Protein AF-A0A349AZW7-F1 (afdb_monomer_lite)

pLDDT: mean 91.4, std 5.87, range [58.09, 97.69]

Radius of gyration: 19.37 Å; chains: 1; bounding box: 46×24×54 Å

Structure (mmCIF, N/CA/C/O backbone):
data_AF-A0A349AZW7-F1
#
_entry.id   AF-A0A349AZW7-F1
#
loop_
_atom_site.group_PDB
_atom_site.id
_atom_site.type_symbol
_atom_site.label_atom_id
_atom_site.label_alt_id
_atom_site.label_comp_id
_atom_site.label_asym_id
_atom_site.label_entity_id
_atom_site.label_seq_id
_atom_site.pdbx_PDB_ins_code
_atom_site.Cartn_x
_atom_site.Cartn_y
_atom_site.Cartn_z
_atom_site.occupancy
_atom_site.B_iso_or_equiv
_atom_site.auth_seq_id
_atom_site.auth_comp_id
_atom_site.auth_asym_id
_atom_site.auth_atom_id
_atom_site.pdbx_PDB_model_num
ATOM 1 N N . GLY A 1 1 ? -1.306 -3.351 -5.744 1.00 69.25 1 GLY A N 1
ATOM 2 C CA . GLY A 1 1 ? -0.205 -3.127 -4.795 1.00 69.25 1 GLY A CA 1
ATOM 3 C C . GLY A 1 1 ? 0.936 -4.027 -5.177 1.00 69.25 1 GLY A C 1
ATOM 4 O O . GLY A 1 1 ? 1.538 -3.781 -6.208 1.00 69.25 1 GLY A O 1
ATOM 5 N N . PHE A 1 2 ? 1.119 -5.139 -4.462 1.00 82.25 2 PHE A N 1
ATOM 6 C CA . PHE A 1 2 ? 2.312 -5.980 -4.596 1.00 82.25 2 PHE A CA 1
ATOM 7 C C . PHE A 1 2 ? 2.630 -6.477 -6.014 1.00 82.25 2 PHE A C 1
ATOM 9 O O . PHE A 1 2 ? 3.737 -6.248 -6.476 1.00 82.25 2 PHE A O 1
ATOM 16 N N . VAL A 1 3 ? 1.697 -7.130 -6.723 1.00 86.75 3 VAL A N 1
ATOM 17 C CA . VAL A 1 3 ? 2.004 -7.705 -8.054 1.00 86.75 3 VAL A CA 1
ATOM 18 C C . VAL A 1 3 ? 2.456 -6.627 -9.046 1.00 86.75 3 VAL A C 1
ATOM 20 O O . VAL A 1 3 ? 3.440 -6.815 -9.755 1.00 86.75 3 VAL A O 1
ATOM 23 N N . ALA A 1 4 ? 1.769 -5.483 -9.053 1.00 86.75 4 ALA A N 1
ATOM 24 C CA . ALA A 1 4 ? 2.119 -4.352 -9.907 1.00 86.75 4 ALA A CA 1
ATOM 25 C C . ALA A 1 4 ? 3.450 -3.710 -9.482 1.00 86.75 4 ALA A C 1
ATOM 27 O O . ALA A 1 4 ? 4.326 -3.503 -10.314 1.00 86.75 4 ALA A O 1
ATOM 28 N N . GLU A 1 5 ? 3.634 -3.442 -8.186 1.00 89.62 5 GLU A N 1
ATOM 29 C CA . GLU A 1 5 ? 4.875 -2.876 -7.645 1.00 89.62 5 GLU A CA 1
ATOM 30 C C . GLU A 1 5 ? 6.072 -3.785 -7.929 1.00 89.62 5 GLU A C 1
ATOM 32 O O . GLU A 1 5 ? 7.097 -3.312 -8.409 1.00 89.62 5 GLU A O 1
ATOM 37 N N . PHE A 1 6 ? 5.933 -5.093 -7.713 1.00 89.69 6 PHE A N 1
ATOM 38 C CA . PHE A 1 6 ? 6.973 -6.073 -7.999 1.00 89.69 6 PHE A CA 1
ATOM 39 C C . PHE A 1 6 ? 7.395 -6.037 -9.469 1.00 89.69 6 PHE A C 1
ATOM 41 O O . PHE A 1 6 ? 8.588 -6.000 -9.747 1.00 89.69 6 PHE A O 1
ATOM 48 N N . GLN A 1 7 ? 6.447 -5.998 -10.409 1.00 89.69 7 GLN A N 1
ATOM 49 C CA . GLN A 1 7 ? 6.763 -5.912 -11.839 1.00 89.69 7 GLN A CA 1
ATOM 50 C C . GLN A 1 7 ? 7.457 -4.597 -12.204 1.00 89.69 7 GLN A C 1
ATOM 52 O O . GLN A 1 7 ? 8.445 -4.612 -12.939 1.00 89.69 7 GLN A O 1
ATOM 57 N N . VAL A 1 8 ? 6.990 -3.473 -11.652 1.00 91.06 8 VAL A N 1
ATOM 58 C CA . VAL A 1 8 ? 7.626 -2.162 -11.846 1.00 91.06 8 VAL A CA 1
ATOM 59 C C . VAL A 1 8 ? 9.062 -2.182 -11.324 1.00 91.06 8 VAL A C 1
ATOM 61 O O . VAL A 1 8 ? 9.973 -1.762 -12.034 1.00 91.06 8 VAL A O 1
ATOM 64 N N . PHE A 1 9 ? 9.295 -2.719 -10.124 1.00 92.94 9 PHE A N 1
ATOM 65 C CA . PHE A 1 9 ? 10.639 -2.831 -9.562 1.00 92.94 9 PHE A CA 1
ATOM 66 C C . PHE A 1 9 ? 11.510 -3.831 -10.318 1.00 92.94 9 PHE A C 1
ATOM 68 O O . PHE A 1 9 ? 12.677 -3.534 -10.544 1.00 92.94 9 PHE A O 1
ATOM 75 N N . ALA A 1 10 ? 10.973 -4.971 -10.756 1.00 91.88 10 ALA A N 1
ATOM 76 C CA . ALA A 1 10 ? 11.710 -5.945 -11.558 1.00 91.88 10 ALA A CA 1
ATOM 77 C C . ALA A 1 10 ? 12.181 -5.329 -12.886 1.00 91.88 10 ALA A C 1
ATOM 79 O O . ALA A 1 10 ? 13.347 -5.476 -13.255 1.00 91.88 10 ALA A O 1
ATOM 80 N N . GLY A 1 11 ? 11.310 -4.575 -13.566 1.00 91.81 11 GLY A N 1
ATOM 81 C CA . GLY A 1 11 ? 11.669 -3.835 -14.775 1.00 91.81 11 GLY A CA 1
ATOM 82 C C . GLY A 1 11 ? 12.671 -2.710 -14.505 1.00 91.81 11 GLY A C 1
ATOM 83 O O . GLY A 1 11 ? 13.671 -2.584 -15.210 1.00 91.81 11 GLY A O 1
ATOM 84 N N . ALA A 1 12 ? 12.450 -1.917 -13.455 1.00 93.56 12 ALA A N 1
ATOM 85 C CA . ALA A 1 12 ? 13.325 -0.803 -13.101 1.00 93.56 12 ALA A CA 1
ATOM 86 C C . ALA A 1 12 ? 14.715 -1.265 -12.646 1.00 93.56 12 ALA A C 1
ATOM 88 O O . ALA A 1 12 ? 15.702 -0.621 -12.981 1.00 93.56 12 ALA A O 1
ATOM 89 N N . LEU A 1 13 ? 14.821 -2.381 -11.922 1.00 93.62 13 LEU A N 1
ATOM 90 C CA . LEU A 1 13 ? 16.095 -2.915 -11.440 1.00 93.62 13 LEU A CA 1
ATOM 91 C C . LEU A 1 13 ? 16.995 -3.368 -12.599 1.00 93.62 13 LEU A C 1
ATOM 93 O O . LEU A 1 13 ? 18.211 -3.221 -12.514 1.00 93.62 13 LEU A O 1
ATOM 97 N N . ALA A 1 14 ? 16.400 -3.865 -13.689 1.00 92.06 14 ALA A N 1
ATOM 98 C CA . ALA A 1 14 ? 17.129 -4.284 -14.884 1.00 92.06 14 ALA A 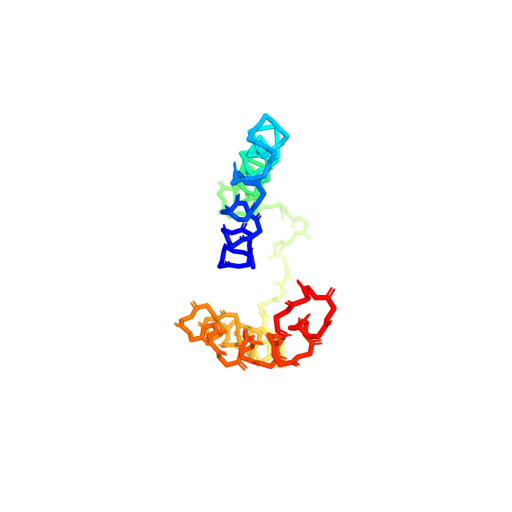CA 1
ATOM 99 C C . ALA A 1 14 ? 17.767 -3.111 -15.653 1.00 92.06 14 ALA A C 1
ATOM 101 O O . ALA A 1 14 ? 18.777 -3.307 -16.324 1.00 92.06 14 ALA A O 1
ATOM 102 N N . VAL A 1 15 ? 17.199 -1.901 -15.556 1.00 94.25 15 VAL A N 1
ATOM 103 C CA . VAL A 1 15 ? 17.659 -0.718 -16.311 1.00 94.25 15 VAL A CA 1
ATOM 104 C C . VAL A 1 15 ? 18.373 0.302 -15.413 1.00 94.25 15 VAL A C 1
ATOM 106 O O . VAL A 1 15 ? 19.435 0.808 -15.768 1.00 94.25 15 VAL A O 1
ATOM 109 N N . TYR A 1 16 ? 17.824 0.584 -14.230 1.00 95.25 16 TYR A N 1
ATOM 110 C CA . TYR A 1 16 ? 18.296 1.596 -13.279 1.00 95.25 16 TYR A CA 1
ATOM 111 C C . TYR A 1 16 ? 18.380 1.054 -11.838 1.00 95.25 16 TYR A C 1
ATOM 113 O O . TYR A 1 16 ? 17.632 1.495 -10.956 1.00 95.25 16 TYR A O 1
ATOM 121 N N . PRO A 1 17 ? 19.321 0.137 -11.546 1.00 92.38 17 PRO A N 1
ATOM 122 C CA . PRO A 1 17 ? 19.365 -0.566 -10.263 1.00 92.38 17 PRO A CA 1
ATOM 123 C C . PRO A 1 17 ? 19.521 0.340 -9.032 1.00 92.38 17 PRO A C 1
ATOM 125 O O . PRO A 1 17 ? 18.904 0.087 -8.000 1.00 92.38 17 PRO A O 1
ATOM 128 N N . TRP A 1 18 ? 20.282 1.434 -9.136 1.00 95.12 18 TRP A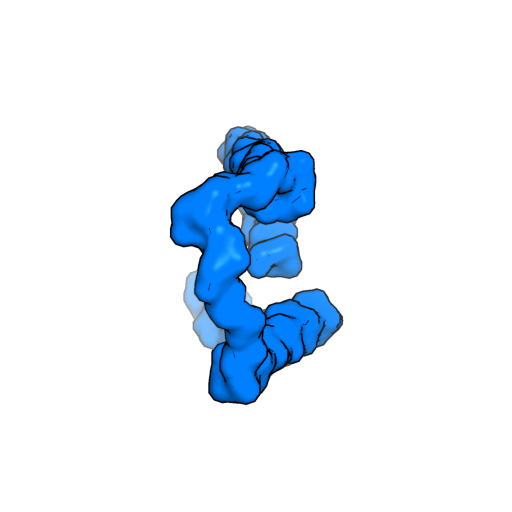 N 1
ATOM 129 C CA . TRP A 1 18 ? 20.464 2.384 -8.029 1.00 95.12 18 TRP A CA 1
ATOM 130 C C . TRP A 1 18 ? 19.179 3.153 -7.708 1.00 95.12 18 TRP A C 1
ATOM 132 O O . TRP A 1 18 ? 18.830 3.313 -6.540 1.00 95.12 18 TRP A O 1
ATOM 142 N N . LEU A 1 19 ? 18.446 3.593 -8.735 1.00 94.44 19 LEU A N 1
ATOM 143 C CA . LEU A 1 19 ? 17.171 4.290 -8.550 1.00 94.44 19 LEU A CA 1
ATOM 144 C C . LEU A 1 19 ? 16.095 3.336 -8.024 1.00 94.44 19 LEU A C 1
ATOM 146 O O . LEU A 1 19 ? 15.353 3.698 -7.114 1.00 94.44 19 LEU A O 1
ATOM 150 N N . ALA A 1 20 ? 16.056 2.100 -8.529 1.00 93.88 20 ALA A N 1
ATOM 151 C CA . ALA A 1 20 ? 15.185 1.054 -8.002 1.00 93.88 20 ALA A CA 1
ATOM 152 C C . ALA A 1 20 ? 15.488 0.759 -6.521 1.00 93.88 20 ALA A C 1
ATOM 154 O O . ALA A 1 20 ? 14.563 0.651 -5.717 1.00 93.88 20 ALA A O 1
ATOM 155 N N . GLY A 1 21 ? 16.769 0.722 -6.136 1.00 93.25 21 GLY A N 1
ATOM 156 C CA . GLY A 1 21 ? 17.201 0.574 -4.744 1.00 93.25 21 GLY A CA 1
ATOM 157 C C . GLY A 1 21 ? 16.689 1.689 -3.826 1.00 93.25 21 GLY A C 1
ATOM 158 O O . GLY A 1 21 ? 16.197 1.410 -2.735 1.00 93.25 21 GLY A O 1
ATOM 159 N N . ILE A 1 22 ? 16.726 2.945 -4.281 1.00 95.50 22 ILE A N 1
ATOM 160 C CA . ILE A 1 22 ? 16.136 4.072 -3.541 1.00 95.50 22 ILE A CA 1
ATOM 161 C C . ILE A 1 22 ? 14.612 3.918 -3.453 1.00 95.50 22 ILE A C 1
ATOM 163 O O . ILE A 1 22 ? 14.033 4.123 -2.388 1.00 95.50 22 ILE A O 1
ATOM 167 N N . GLY A 1 23 ? 13.956 3.508 -4.541 1.00 93.00 23 GLY A N 1
ATOM 168 C CA . GLY A 1 23 ? 12.510 3.284 -4.565 1.00 93.00 23 GLY A CA 1
ATOM 169 C C . GLY A 1 23 ? 12.043 2.200 -3.586 1.00 93.00 23 GLY A C 1
ATOM 170 O O . GLY A 1 23 ? 10.984 2.351 -2.976 1.00 93.00 23 GLY A O 1
ATOM 171 N N . LEU A 1 24 ? 12.848 1.155 -3.353 1.00 92.81 24 LEU A N 1
ATOM 172 C CA . LEU A 1 24 ? 12.547 0.114 -2.360 1.00 92.81 24 LEU A CA 1
ATOM 173 C C . LEU A 1 24 ? 12.416 0.674 -0.936 1.00 92.81 24 LEU A C 1
ATOM 175 O O . LEU A 1 24 ? 11.622 0.154 -0.152 1.00 92.81 24 LEU A O 1
ATOM 179 N N . LEU A 1 25 ? 13.119 1.762 -0.597 1.00 95.19 25 LEU A N 1
ATOM 180 C CA . LEU A 1 25 ? 12.935 2.434 0.695 1.00 95.19 25 LEU A CA 1
ATOM 181 C C . LEU A 1 25 ? 11.502 2.953 0.861 1.00 95.19 25 LEU A C 1
ATOM 183 O O . LEU A 1 25 ? 10.967 2.922 1.967 1.00 95.19 25 LEU A O 1
ATOM 187 N N . GLY A 1 26 ? 10.853 3.359 -0.233 1.00 93.12 26 GLY A N 1
ATOM 188 C CA . GLY A 1 26 ? 9.444 3.742 -0.235 1.00 9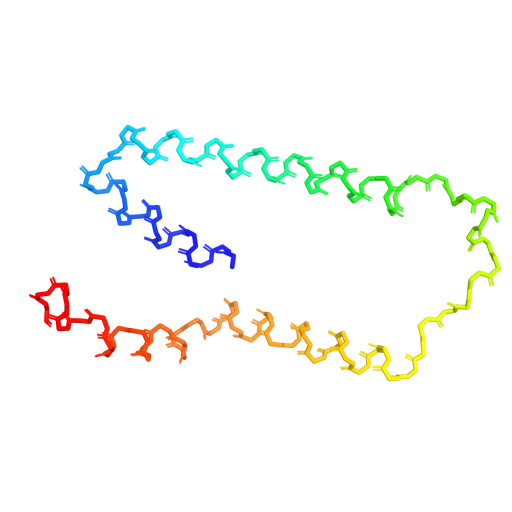3.12 26 GLY A CA 1
ATOM 189 C C . GLY A 1 26 ? 8.531 2.607 0.234 1.00 93.12 26 GLY A C 1
ATOM 190 O O . GLY A 1 26 ? 7.628 2.851 1.029 1.00 93.12 26 GLY A O 1
ATOM 191 N N . ILE A 1 27 ? 8.810 1.359 -0.165 1.00 93.31 27 ILE A N 1
ATOM 192 C CA . ILE A 1 27 ? 8.060 0.183 0.310 1.00 93.31 27 ILE A CA 1
ATOM 193 C C . ILE A 1 27 ? 8.217 0.031 1.824 1.00 93.31 27 ILE A C 1
ATOM 195 O O . ILE A 1 27 ? 7.230 -0.157 2.533 1.00 93.31 27 ILE A O 1
ATOM 199 N N . VAL A 1 28 ? 9.449 0.144 2.327 1.00 95.06 28 VAL A N 1
ATOM 200 C CA . VAL A 1 28 ? 9.739 0.014 3.763 1.00 95.06 28 VAL A CA 1
ATOM 201 C C . VAL A 1 28 ? 9.013 1.094 4.565 1.00 95.06 28 VAL A C 1
ATOM 203 O O . VAL A 1 28 ? 8.391 0.794 5.584 1.00 95.06 28 VAL A O 1
ATOM 206 N N . ILE A 1 29 ? 9.042 2.340 4.089 1.00 96.62 29 ILE A N 1
ATOM 207 C CA . ILE A 1 29 ? 8.347 3.461 4.727 1.00 96.62 29 ILE A CA 1
ATOM 208 C C . ILE A 1 29 ? 6.835 3.222 4.726 1.00 96.62 29 ILE A C 1
ATOM 210 O O . ILE A 1 29 ? 6.206 3.323 5.780 1.00 96.62 29 ILE A O 1
ATOM 214 N N . THR A 1 30 ? 6.246 2.856 3.585 1.00 95.12 30 THR A N 1
ATOM 215 C CA . THR A 1 30 ? 4.808 2.567 3.487 1.00 95.12 30 THR A CA 1
ATOM 216 C C . THR A 1 30 ? 4.405 1.428 4.423 1.00 95.12 30 THR A C 1
ATOM 218 O O . THR A 1 30 ? 3.407 1.551 5.133 1.00 95.12 30 THR A O 1
ATOM 221 N N . ALA A 1 31 ? 5.199 0.357 4.503 1.00 95.56 31 ALA A N 1
ATOM 222 C CA . ALA A 1 31 ? 4.954 -0.743 5.432 1.00 95.56 31 ALA A CA 1
ATOM 223 C C . ALA A 1 31 ? 5.003 -0.276 6.896 1.00 95.56 31 ALA A C 1
ATOM 225 O O . ALA A 1 31 ? 4.097 -0.586 7.669 1.00 95.56 31 ALA A O 1
ATOM 226 N N . ALA A 1 32 ? 6.006 0.519 7.278 1.00 97.50 32 ALA A N 1
ATOM 227 C CA . ALA A 1 32 ? 6.123 1.055 8.633 1.00 97.50 32 ALA A CA 1
ATOM 228 C C . ALA A 1 32 ? 4.934 1.958 9.007 1.00 97.50 32 ALA A C 1
ATOM 230 O O . ALA A 1 32 ? 4.383 1.840 10.104 1.00 97.50 32 ALA A O 1
ATOM 231 N N . LEU A 1 33 ? 4.503 2.831 8.091 1.00 97.38 33 LEU A N 1
ATOM 232 C CA . LEU A 1 33 ? 3.339 3.695 8.290 1.00 97.38 33 LEU A CA 1
ATOM 233 C C . LEU A 1 33 ? 2.045 2.884 8.411 1.00 97.38 33 LEU A C 1
ATOM 235 O O . LEU A 1 33 ? 1.238 3.153 9.300 1.00 97.38 33 LEU A O 1
ATOM 239 N N . PHE A 1 34 ? 1.870 1.863 7.572 1.00 96.06 34 PHE A N 1
ATOM 240 C CA . PHE A 1 34 ? 0.703 0.988 7.619 1.00 96.06 34 PHE A CA 1
ATOM 241 C C . PHE A 1 34 ? 0.639 0.189 8.924 1.00 96.06 34 PHE A C 1
ATOM 243 O O . PHE A 1 34 ? -0.407 0.144 9.568 1.00 96.06 34 PHE A O 1
ATOM 250 N N . LEU A 1 35 ? 1.764 -0.377 9.373 1.00 96.06 35 LEU A N 1
ATOM 251 C CA . LEU A 1 35 ? 1.844 -1.071 10.659 1.00 96.06 35 LEU A CA 1
ATOM 252 C C . LEU A 1 35 ? 1.538 -0.132 11.828 1.00 96.06 35 LEU A C 1
ATOM 254 O O . LEU A 1 35 ? 0.784 -0.502 12.727 1.00 96.06 35 LEU A O 1
ATOM 258 N N . ARG A 1 36 ? 2.063 1.098 11.801 1.00 96.50 36 ARG A N 1
ATOM 259 C CA . ARG A 1 36 ? 1.757 2.111 12.818 1.00 96.50 36 ARG A CA 1
ATOM 260 C C . ARG A 1 36 ? 0.265 2.444 12.849 1.00 96.50 36 ARG A C 1
ATOM 262 O O . ARG A 1 36 ? -0.309 2.545 13.929 1.00 96.50 36 ARG A O 1
ATOM 269 N N . MET A 1 37 ? -0.367 2.586 11.686 1.00 96.12 37 MET A N 1
ATOM 270 C CA . MET A 1 37 ? -1.809 2.812 11.583 1.00 96.12 37 MET A CA 1
ATOM 271 C C . MET A 1 37 ? -2.598 1.623 12.147 1.00 96.12 37 MET A C 1
ATOM 273 O O . MET A 1 37 ? -3.493 1.827 12.963 1.00 96.12 37 MET A O 1
ATOM 277 N N . LEU A 1 38 ? -2.249 0.385 11.778 1.00 95.50 38 LEU A N 1
ATOM 278 C CA . LEU A 1 38 ? -2.913 -0.814 12.300 1.00 95.50 38 LEU A CA 1
ATOM 279 C C . LEU A 1 38 ? -2.815 -0.907 13.825 1.00 95.50 38 LEU A C 1
ATOM 281 O O . LEU A 1 38 ? -3.809 -1.203 14.483 1.00 95.50 38 LEU A O 1
ATOM 285 N N . GLN A 1 39 ? -1.643 -0.614 14.391 1.00 94.44 39 GLN A N 1
ATOM 286 C CA . GLN A 1 39 ? -1.456 -0.589 15.841 1.00 94.44 39 GLN A CA 1
ATOM 287 C C . GLN A 1 39 ? -2.372 0.436 16.515 1.00 94.44 39 GLN A C 1
ATOM 289 O O . GLN A 1 39 ? -2.977 0.137 17.537 1.00 94.44 39 GLN A O 1
ATOM 294 N N . GLN A 1 40 ? -2.506 1.629 15.937 1.00 91.75 40 GLN A N 1
ATOM 295 C CA . GLN A 1 40 ? -3.344 2.691 16.497 1.00 91.75 40 GLN A CA 1
ATOM 296 C C . GLN A 1 40 ? -4.841 2.390 16.383 1.00 91.75 40 GLN A C 1
ATOM 298 O O . GLN A 1 40 ? -5.589 2.706 17.301 1.00 91.75 40 GLN A O 1
ATOM 303 N N . VAL A 1 41 ? -5.270 1.791 15.270 1.00 91.75 41 VAL A N 1
ATOM 304 C CA . VAL A 1 41 ? -6.689 1.545 14.979 1.00 91.75 41 VAL A CA 1
ATOM 305 C C . VAL A 1 41 ? -7.204 0.279 15.660 1.00 91.75 41 VAL A C 1
ATOM 307 O O . VAL A 1 41 ? -8.313 0.288 16.182 1.00 91.75 41 VAL A O 1
ATOM 310 N N . PHE A 1 42 ? -6.421 -0.804 15.666 1.00 90.94 42 PHE A N 1
ATOM 311 C CA . PHE A 1 42 ? -6.890 -2.118 16.124 1.00 90.94 42 PHE A CA 1
ATOM 312 C C . PHE A 1 42 ? -6.305 -2.566 17.466 1.00 90.94 42 PHE A C 1
ATOM 314 O O . PHE A 1 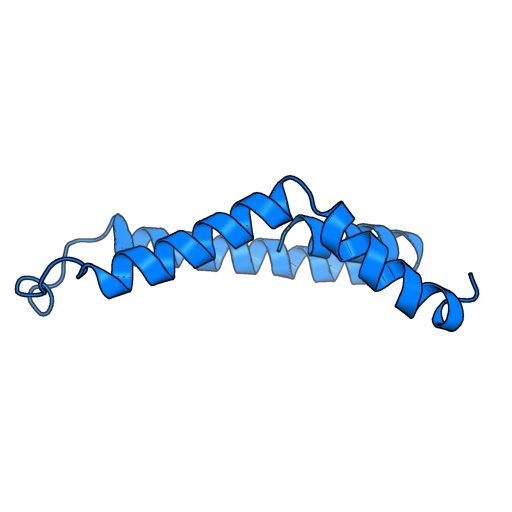42 ? -6.934 -3.366 18.151 1.00 90.94 42 PHE A O 1
ATOM 321 N N . LEU A 1 43 ? -5.104 -2.105 17.836 1.00 90.94 43 LEU A N 1
ATOM 322 C CA . LEU A 1 43 ? -4.412 -2.546 19.060 1.00 90.94 43 LEU A CA 1
ATOM 323 C C . LEU A 1 43 ? -4.383 -1.467 20.159 1.00 90.94 43 LEU A C 1
ATOM 325 O O . LEU A 1 43 ? -3.894 -1.726 21.257 1.00 90.94 43 LEU A O 1
ATOM 329 N N . GLY A 1 44 ? -4.876 -0.260 19.876 1.00 85.94 44 GLY A N 1
ATOM 330 C CA . GLY A 1 44 ? -4.986 0.830 20.843 1.00 85.94 44 GLY A CA 1
ATOM 331 C C . GLY A 1 44 ? -6.263 0.754 21.694 1.00 85.94 44 GLY A C 1
ATOM 332 O O . GLY A 1 44 ? -7.195 0.027 21.351 1.00 85.94 44 GLY A O 1
ATOM 333 N N . PRO A 1 45 ? -6.340 1.514 22.802 1.00 86.31 45 PRO A N 1
ATOM 334 C CA . PRO A 1 45 ? -7.577 1.649 23.563 1.00 86.31 45 PRO A CA 1
ATOM 335 C C . PRO A 1 45 ? -8.639 2.369 22.725 1.00 86.31 45 PRO A C 1
ATOM 337 O O . PRO A 1 45 ? -8.336 3.367 22.067 1.00 86.31 45 PRO A O 1
ATOM 340 N N . LEU A 1 46 ? -9.884 1.888 22.777 1.00 85.44 46 LEU A N 1
ATOM 341 C CA . LEU A 1 46 ? -11.005 2.523 22.085 1.00 85.44 46 LEU A CA 1
ATOM 342 C C . LEU A 1 46 ? -11.266 3.917 22.690 1.00 85.44 46 LEU A C 1
ATOM 344 O O . LEU A 1 46 ? -11.567 4.008 23.882 1.00 85.44 46 LEU A O 1
ATOM 348 N N . PRO A 1 47 ? -11.171 5.008 21.910 1.00 86.94 47 PRO A N 1
ATOM 349 C CA . PRO A 1 47 ? -11.487 6.343 22.401 1.00 86.94 47 PRO A CA 1
ATOM 350 C C . PRO A 1 47 ? -12.967 6.472 22.779 1.00 86.94 47 PRO A C 1
ATOM 352 O O . PRO A 1 47 ? -13.840 6.094 22.002 1.00 86.94 47 PRO A O 1
ATOM 355 N N . GLU A 1 48 ? -13.257 7.107 23.918 1.00 85.69 48 GLU A N 1
ATOM 356 C CA . GLU A 1 48 ? -14.623 7.296 24.448 1.00 85.69 48 GLU A CA 1
ATOM 357 C C . GLU A 1 48 ? -15.582 7.936 23.429 1.00 85.69 48 GLU A C 1
ATOM 359 O O . GLU A 1 48 ? -16.742 7.554 23.327 1.00 85.69 48 GLU A O 1
ATOM 364 N N . ARG A 1 49 ? -15.070 8.845 22.588 1.00 86.94 49 ARG A N 1
ATOM 365 C CA . ARG A 1 49 ? -15.827 9.506 21.507 1.00 86.94 49 ARG A CA 1
ATOM 366 C C . ARG A 1 49 ? -16.409 8.559 20.443 1.00 86.94 49 ARG A C 1
ATOM 368 O O . ARG A 1 49 ? -17.242 8.994 19.657 1.00 86.94 49 ARG A O 1
ATOM 375 N N . TRP A 1 50 ? -15.910 7.327 20.346 1.00 85.00 50 TRP A N 1
ATOM 376 C CA . TRP A 1 50 ? -16.333 6.328 19.357 1.00 85.00 50 TRP A CA 1
ATOM 377 C C . TRP A 1 50 ? -17.060 5.144 20.006 1.00 85.00 50 TRP A C 1
ATOM 379 O O . TRP A 1 50 ? -17.458 4.224 19.302 1.00 85.00 50 TRP A O 1
ATOM 389 N N . ALA A 1 51 ? -17.256 5.160 21.329 1.00 83.94 51 ALA A N 1
ATOM 390 C CA . ALA A 1 51 ? -17.872 4.053 22.059 1.00 83.94 51 ALA A CA 1
ATOM 391 C C . ALA A 1 51 ? -19.345 3.816 21.680 1.00 83.94 51 ALA A C 1
ATOM 393 O O . ALA A 1 51 ? -19.833 2.697 21.786 1.00 83.94 51 ALA A O 1
ATOM 394 N N . GLU A 1 52 ? -20.040 4.858 21.219 1.00 90.81 52 GLU A N 1
ATOM 395 C CA . GLU A 1 52 ? -21.453 4.795 20.819 1.00 90.81 52 GLU A CA 1
ATOM 396 C C . GLU A 1 52 ? -21.647 4.579 19.307 1.00 90.81 52 GLU A C 1
ATOM 398 O O . GLU A 1 52 ? -22.768 4.672 18.806 1.00 90.81 52 GLU A O 1
ATOM 403 N N . TRP A 1 53 ? -20.573 4.332 18.547 1.00 89.56 53 TRP A N 1
ATOM 404 C CA . TRP A 1 53 ? -20.699 4.121 17.106 1.00 89.56 53 TRP A CA 1
ATOM 405 C C . TRP A 1 53 ? -21.412 2.797 16.802 1.00 89.56 53 TRP A C 1
ATOM 407 O O . TRP A 1 53 ? -21.040 1.762 17.357 1.00 89.56 53 TRP A O 1
ATOM 417 N N . PRO A 1 54 ? -22.424 2.805 15.915 1.00 88.75 54 PRO A N 1
ATOM 418 C CA . PRO A 1 54 ? -23.084 1.581 15.499 1.00 88.75 54 PRO A CA 1
ATOM 419 C C . PRO A 1 54 ? -22.153 0.724 14.634 1.00 88.75 54 PRO A C 1
ATOM 421 O O . PRO A 1 54 ? -21.308 1.237 13.898 1.00 88.75 54 PRO A O 1
ATOM 424 N N . ASP A 1 55 ? -22.354 -0.591 14.693 1.00 90.19 55 ASP A N 1
ATOM 425 C CA . ASP A 1 55 ? -21.681 -1.540 13.807 1.00 90.19 55 ASP A CA 1
ATOM 426 C C . ASP A 1 55 ? -22.041 -1.306 12.334 1.00 90.19 55 ASP A C 1
ATOM 428 O O . ASP A 1 55 ? -23.089 -0.745 12.004 1.00 90.19 55 ASP A O 1
ATOM 432 N N . LEU A 1 56 ? -21.198 -1.838 11.439 1.00 90.81 56 LEU A N 1
ATOM 433 C CA . LEU A 1 56 ? -21.394 -1.702 9.998 1.00 90.81 56 LEU A CA 1
ATOM 434 C C . LEU A 1 56 ? -22.775 -2.184 9.550 1.00 90.81 56 LEU A C 1
ATOM 436 O O . LEU A 1 56 ? -23.146 -3.350 9.763 1.00 90.81 56 LEU A O 1
ATOM 440 N N . GLY A 1 57 ? -23.460 -1.312 8.815 1.00 95.19 57 GLY A N 1
ATOM 441 C CA . GLY A 1 57 ? -24.731 -1.592 8.167 1.00 95.19 57 GLY A CA 1
ATOM 442 C C . GLY A 1 57 ? -24.599 -2.554 6.983 1.00 95.19 57 GLY A C 1
ATOM 443 O O . GLY A 1 57 ? -23.515 -2.839 6.471 1.00 95.19 57 GLY A O 1
ATOM 444 N N . TRP A 1 58 ? -25.733 -3.062 6.499 1.00 95.25 58 TRP A N 1
ATOM 445 C CA . TRP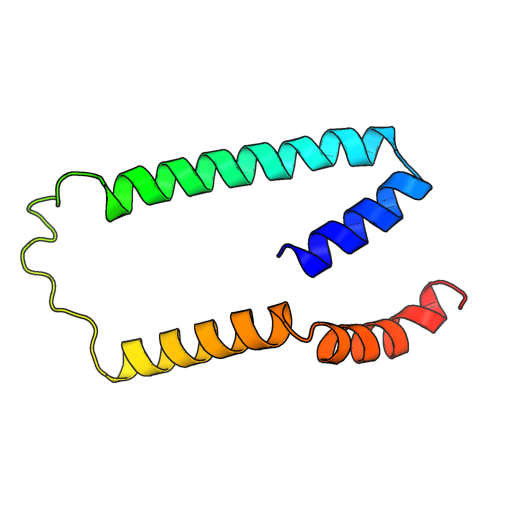 A 1 58 ? -25.760 -4.057 5.419 1.00 95.25 58 TRP A CA 1
ATOM 446 C C . TRP A 1 58 ? -25.143 -3.555 4.101 1.00 95.25 58 TRP A C 1
ATOM 448 O O . TRP A 1 58 ? -24.375 -4.269 3.458 1.00 95.25 58 TRP A O 1
ATOM 458 N N . ILE A 1 59 ? -25.430 -2.307 3.719 1.00 96.25 59 ILE A N 1
ATOM 459 C CA . ILE A 1 59 ? -24.915 -1.696 2.482 1.00 96.25 59 ILE A CA 1
ATOM 460 C C . ILE A 1 59 ? -23.394 -1.497 2.563 1.00 96.25 59 ILE A C 1
ATOM 462 O O . ILE A 1 59 ? -22.675 -1.763 1.598 1.00 96.25 59 ILE A O 1
ATOM 466 N N . GLU A 1 60 ? -22.891 -1.086 3.728 1.00 95.75 60 GLU A N 1
ATOM 467 C CA . GLU A 1 60 ? -21.459 -0.900 3.980 1.00 95.75 60 GLU A CA 1
ATOM 468 C C . GLU A 1 60 ? -20.712 -2.230 3.861 1.00 95.75 60 GLU A C 1
ATOM 470 O O . GLU A 1 60 ? -19.704 -2.317 3.159 1.00 95.75 60 GLU A O 1
ATOM 475 N N . ARG A 1 61 ? -21.259 -3.300 4.456 1.00 96.31 61 ARG A N 1
ATOM 476 C CA . ARG A 1 61 ? -20.704 -4.657 4.346 1.00 96.31 61 ARG A CA 1
ATOM 477 C C . ARG A 1 61 ? -20.658 -5.151 2.905 1.00 96.31 61 ARG A C 1
ATOM 479 O O . ARG A 1 61 ? -19.640 -5.702 2.501 1.00 96.31 61 ARG A O 1
ATOM 486 N N . LEU A 1 62 ? -21.720 -4.949 2.123 1.00 97.69 62 LEU A N 1
ATOM 487 C CA . LEU A 1 62 ? -21.743 -5.351 0.712 1.00 97.69 62 LEU A CA 1
ATOM 488 C C . LEU A 1 62 ? -20.710 -4.588 -0.122 1.00 97.69 62 LEU A C 1
ATOM 490 O O . LEU A 1 62 ? -20.027 -5.177 -0.962 1.00 97.69 62 LEU A O 1
ATOM 494 N N . THR A 1 63 ? -20.566 -3.290 0.135 1.00 97.06 63 THR A N 1
ATOM 495 C CA . THR A 1 63 ? -19.614 -2.435 -0.583 1.00 97.06 63 THR A CA 1
ATOM 496 C C . THR A 1 63 ? -18.177 -2.855 -0.275 1.00 97.06 63 THR A C 1
ATOM 498 O O . THR A 1 63 ? -17.397 -3.122 -1.190 1.00 97.06 63 THR A O 1
ATOM 501 N N . LEU A 1 64 ? -17.841 -3.004 1.010 1.00 97.19 64 LEU A N 1
ATOM 502 C CA . LEU A 1 64 ? -16.522 -3.471 1.439 1.00 97.19 64 LEU A CA 1
ATOM 503 C C . LEU A 1 64 ? -16.245 -4.903 0.980 1.00 97.19 64 LEU A C 1
ATOM 505 O O . LEU A 1 64 ? -15.152 -5.185 0.499 1.00 97.19 64 LEU A O 1
ATOM 509 N N . GLY A 1 65 ? -17.233 -5.793 1.065 1.00 97.56 65 GLY A N 1
ATOM 510 C CA . GLY A 1 65 ? -17.117 -7.173 0.601 1.00 97.56 65 GLY A CA 1
ATOM 511 C C . GLY A 1 65 ? -16.814 -7.260 -0.895 1.00 97.56 65 GLY A C 1
ATOM 512 O O . GLY A 1 65 ? -15.937 -8.021 -1.296 1.00 97.56 65 GLY A O 1
ATOM 513 N N . THR A 1 66 ? -17.465 -6.426 -1.712 1.00 97.44 66 THR A N 1
ATOM 514 C CA . THR A 1 66 ? -17.194 -6.342 -3.156 1.00 97.44 66 THR A CA 1
ATOM 515 C C . THR A 1 66 ? -15.766 -5.871 -3.423 1.00 97.44 66 THR A C 1
ATOM 517 O O . THR A 1 66 ? -15.056 -6.478 -4.222 1.00 97.44 66 THR A O 1
ATOM 520 N N . LEU A 1 67 ? -15.307 -4.832 -2.718 1.00 96.75 67 LEU A N 1
ATOM 521 C CA . LEU A 1 67 ? -13.932 -4.343 -2.845 1.00 96.75 67 LEU A CA 1
ATOM 522 C C . LEU A 1 67 ? -12.908 -5.408 -2.441 1.00 96.75 67 LEU A C 1
ATOM 524 O O . LEU A 1 67 ? -11.947 -5.635 -3.173 1.00 96.75 67 LEU A O 1
ATOM 528 N N . ILE A 1 68 ? -13.127 -6.097 -1.318 1.00 96.69 68 ILE A N 1
ATOM 529 C CA . ILE A 1 68 ? -12.258 -7.185 -0.849 1.00 96.69 68 ILE A CA 1
ATOM 530 C C . ILE A 1 68 ? -12.191 -8.301 -1.894 1.00 96.69 68 ILE A C 1
ATOM 532 O O . ILE A 1 68 ? -11.101 -8.772 -2.216 1.00 96.69 68 ILE A O 1
ATOM 536 N N . LEU A 1 69 ? -13.334 -8.692 -2.459 1.00 96.81 69 LEU A N 1
ATOM 537 C CA . LEU A 1 69 ? -13.403 -9.728 -3.484 1.00 96.81 69 LEU A CA 1
ATOM 538 C C . LEU A 1 69 ? -12.595 -9.344 -4.726 1.00 96.81 69 LEU A C 1
ATOM 540 O O . LEU A 1 69 ? -11.833 -10.167 -5.226 1.00 96.81 69 LEU A O 1
ATOM 544 N N . LEU A 1 70 ? -12.704 -8.097 -5.191 1.00 94.62 70 LEU A N 1
ATOM 545 C CA . LEU A 1 70 ? -11.914 -7.607 -6.322 1.00 94.62 70 LEU A CA 1
ATOM 546 C C . LEU A 1 70 ? -10.416 -7.576 -6.001 1.00 94.62 70 LEU A C 1
ATOM 548 O O . LEU A 1 70 ? -9.616 -8.039 -6.810 1.00 94.62 70 LEU A O 1
ATOM 552 N N . ILE A 1 71 ? -10.027 -7.087 -4.819 1.00 93.81 71 ILE A N 1
ATOM 553 C CA . ILE A 1 71 ? -8.622 -7.038 -4.384 1.00 93.81 71 ILE A CA 1
ATOM 554 C C . ILE A 1 71 ? -8.014 -8.445 -4.366 1.00 93.81 71 ILE A C 1
ATOM 556 O O . ILE A 1 71 ? -6.923 -8.649 -4.897 1.00 93.81 71 ILE A O 1
ATOM 560 N N . ILE A 1 72 ? -8.721 -9.415 -3.782 1.00 94.56 72 ILE A N 1
ATOM 561 C CA . ILE A 1 72 ? -8.265 -10.805 -3.704 1.00 94.56 72 ILE A CA 1
ATOM 562 C C . ILE A 1 72 ? -8.252 -11.443 -5.095 1.00 94.56 72 ILE A C 1
ATOM 564 O O . ILE A 1 72 ? -7.255 -12.053 -5.472 1.00 94.56 72 ILE A O 1
ATOM 568 N N . GLY A 1 73 ? -9.320 -11.274 -5.877 1.00 94.25 73 GLY A N 1
ATOM 569 C CA . GLY A 1 73 ? -9.436 -11.842 -7.220 1.00 94.25 73 GLY A CA 1
ATOM 570 C C . GLY A 1 73 ? -8.318 -11.369 -8.148 1.00 94.25 73 GLY A C 1
ATOM 571 O O . GLY A 1 73 ? -7.639 -12.190 -8.761 1.00 94.25 73 GLY A O 1
ATOM 572 N N . ILE A 1 74 ? -8.061 -10.059 -8.177 1.00 92.62 74 ILE A N 1
ATOM 573 C CA . I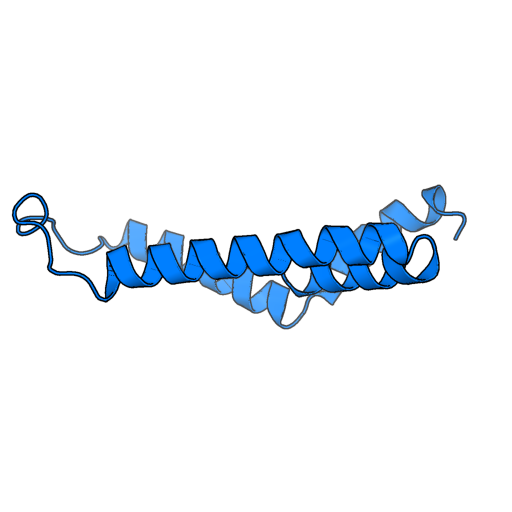LE A 1 74 ? -6.958 -9.464 -8.944 1.00 92.62 74 ILE A CA 1
ATOM 574 C C . ILE A 1 74 ? -5.598 -9.904 -8.387 1.00 92.62 74 ILE A C 1
ATOM 576 O O . ILE A 1 74 ? -4.667 -10.141 -9.151 1.00 92.62 74 ILE A O 1
ATOM 580 N N . GLY A 1 75 ? -5.462 -10.018 -7.063 1.00 91.00 75 GLY A N 1
ATOM 581 C CA . GLY A 1 75 ? -4.223 -10.466 -6.428 1.00 91.00 75 GLY A CA 1
ATOM 582 C C . GLY A 1 75 ? -3.846 -11.909 -6.775 1.00 91.00 75 GLY A C 1
ATOM 583 O O . GLY A 1 75 ? -2.667 -12.191 -6.973 1.00 91.00 75 GLY A O 1
ATOM 584 N N . ILE A 1 76 ? -4.833 -12.807 -6.873 1.00 93.06 76 ILE A N 1
ATOM 585 C CA . ILE A 1 76 ? -4.634 -14.226 -7.211 1.00 93.06 76 ILE A CA 1
ATOM 586 C C . ILE A 1 76 ? -4.448 -14.418 -8.720 1.00 93.06 76 ILE A C 1
ATOM 588 O O . ILE A 1 76 ? -3.561 -15.161 -9.135 1.00 93.06 76 ILE A O 1
ATOM 592 N N . ALA A 1 77 ? -5.271 -13.757 -9.538 1.00 93.00 77 ALA A N 1
ATOM 593 C CA . ALA A 1 77 ? -5.263 -13.882 -10.994 1.00 93.00 77 ALA A CA 1
ATOM 594 C C . ALA A 1 77 ? -4.941 -12.535 -11.670 1.00 93.00 77 ALA A C 1
ATOM 596 O O . ALA A 1 77 ? -5.791 -11.963 -12.357 1.00 93.00 77 ALA A O 1
ATOM 597 N N . PRO A 1 78 ? -3.707 -12.018 -11.517 1.00 91.44 78 PRO A N 1
ATOM 598 C CA . PRO A 1 78 ? -3.342 -10.712 -12.057 1.00 91.44 78 PRO A CA 1
ATOM 599 C C . PRO A 1 78 ? -3.312 -10.691 -13.591 1.00 91.44 78 PRO A C 1
ATOM 601 O O . PRO A 1 78 ? -3.502 -9.628 -14.178 1.00 91.44 78 PRO A O 1
ATOM 604 N N . ALA A 1 79 ? -3.131 -11.852 -14.236 1.00 89.25 79 ALA A N 1
ATOM 605 C CA . ALA A 1 79 ? -3.110 -12.002 -15.693 1.00 89.25 79 ALA A CA 1
ATOM 606 C C . ALA A 1 79 ? -4.338 -11.373 -16.372 1.00 89.25 79 ALA A C 1
ATOM 608 O O . ALA A 1 79 ? -4.195 -10.696 -17.379 1.00 89.25 79 ALA A O 1
ATOM 609 N N . LEU A 1 80 ? -5.522 -11.465 -15.751 1.00 88.69 80 LEU A N 1
ATOM 610 C CA . LEU A 1 80 ? -6.757 -10.886 -16.295 1.00 88.69 80 LEU A CA 1
ATOM 611 C C . LEU A 1 80 ? -6.658 -9.378 -16.564 1.00 88.69 80 LEU A C 1
ATOM 613 O O . LEU A 1 80 ? -7.301 -8.876 -17.482 1.00 88.69 80 LEU A O 1
ATOM 617 N N . LEU A 1 81 ? -5.880 -8.652 -15.757 1.00 89.81 81 LEU A N 1
ATOM 618 C CA . LEU A 1 81 ? -5.621 -7.230 -15.976 1.00 89.81 81 LEU A CA 1
ATOM 619 C C . LEU A 1 81 ? -4.344 -6.995 -16.778 1.00 89.81 81 LEU A C 1
ATOM 621 O O . LEU A 1 81 ? -4.312 -6.088 -17.606 1.00 89.81 81 LEU A O 1
ATOM 625 N N . LEU A 1 82 ? -3.300 -7.787 -16.532 1.00 91.00 82 LEU A N 1
ATOM 626 C CA . LEU A 1 82 ? -2.014 -7.619 -17.204 1.00 91.00 82 LEU A CA 1
ATOM 627 C C . LEU A 1 82 ? -2.121 -7.873 -18.705 1.00 91.00 82 LEU A C 1
ATOM 629 O O . LEU A 1 82 ? -1.602 -7.070 -19.462 1.00 91.00 82 LEU A O 1
ATOM 633 N N . ASP A 1 83 ? -2.869 -8.886 -19.141 1.00 91.38 83 ASP A N 1
ATOM 634 C CA . ASP A 1 83 ? -3.040 -9.203 -20.564 1.00 91.38 83 ASP A CA 1
ATOM 635 C C . ASP A 1 83 ? -3.697 -8.039 -21.323 1.00 91.38 83 ASP A C 1
ATOM 637 O O . ASP A 1 83 ? -3.323 -7.708 -22.453 1.00 91.38 83 ASP A O 1
ATOM 641 N N . VAL A 1 84 ? -4.659 -7.368 -20.679 1.00 92.25 84 VAL A N 1
ATOM 642 C CA . VAL A 1 84 ? -5.297 -6.166 -21.227 1.00 92.25 84 VAL A CA 1
ATOM 643 C C . VAL A 1 84 ? -4.278 -5.032 -21.319 1.00 92.25 84 VAL A C 1
ATOM 645 O O . VAL A 1 84 ? -4.161 -4.405 -22.368 1.00 92.25 84 VAL A O 1
ATOM 648 N N . ILE A 1 85 ? -3.519 -4.781 -20.248 1.00 91.00 85 ILE A N 1
ATOM 649 C CA . ILE A 1 85 ? -2.498 -3.725 -20.211 1.00 91.00 85 ILE A CA 1
ATOM 650 C C . ILE A 1 85 ? -1.410 -3.978 -21.259 1.00 91.00 85 ILE A C 1
ATOM 652 O O . ILE A 1 85 ? -1.077 -3.060 -22.003 1.00 91.00 85 ILE A O 1
ATOM 656 N N . ASP A 1 86 ? -0.897 -5.201 -21.361 1.00 90.12 86 ASP A N 1
ATOM 657 C CA . ASP A 1 86 ? 0.163 -5.588 -22.292 1.00 90.12 86 ASP A CA 1
ATOM 658 C C . ASP A 1 86 ? -0.283 -5.432 -23.748 1.00 90.12 86 ASP A C 1
ATOM 660 O O . ASP A 1 86 ? 0.477 -4.913 -24.567 1.00 90.12 86 ASP A O 1
ATOM 664 N N . THR A 1 87 ? -1.539 -5.776 -24.059 1.00 91.25 87 THR A N 1
ATOM 665 C CA . THR A 1 87 ? -2.123 -5.564 -25.395 1.00 91.25 87 THR A CA 1
ATOM 666 C C . THR A 1 87 ? -2.086 -4.087 -25.799 1.00 91.25 87 THR A C 1
ATOM 668 O O . THR A 1 87 ? -1.809 -3.763 -26.954 1.00 91.25 87 THR A O 1
ATOM 671 N N . PHE A 1 88 ? -2.340 -3.174 -24.856 1.00 90.19 88 PHE A N 1
ATOM 672 C CA . PHE A 1 88 ? -2.281 -1.736 -25.119 1.00 90.19 88 PHE A CA 1
ATOM 673 C C . PHE A 1 88 ? -0.859 -1.169 -25.067 1.00 90.19 88 PHE A C 1
ATOM 675 O O . PHE A 1 88 ? -0.539 -0.273 -25.843 1.00 90.19 88 PHE A O 1
ATOM 682 N N . ALA A 1 89 ? -0.012 -1.647 -24.156 1.00 89.12 89 ALA A N 1
ATOM 683 C CA . ALA A 1 89 ? 1.314 -1.092 -23.901 1.00 89.12 89 ALA A CA 1
ATOM 684 C C . ALA A 1 89 ? 2.381 -1.582 -24.893 1.00 89.12 89 ALA A C 1
ATOM 686 O O . ALA A 1 89 ? 3.299 -0.821 -25.202 1.00 89.12 89 ALA A O 1
ATOM 687 N N . GLY A 1 90 ? 2.263 -2.810 -25.413 1.00 87.56 90 GLY A N 1
ATOM 688 C CA . GLY A 1 90 ? 3.224 -3.430 -26.339 1.00 87.56 90 GLY A CA 1
ATOM 689 C C . GLY A 1 90 ? 3.674 -2.513 -27.486 1.00 87.56 90 GLY A C 1
ATOM 690 O O . GLY A 1 90 ? 4.874 -2.224 -27.575 1.00 87.56 90 GLY A O 1
ATOM 691 N N . PRO A 1 91 ? 2.735 -1.915 -28.250 1.00 90.31 91 PRO A N 1
ATOM 692 C CA . PRO A 1 91 ? 3.063 -1.010 -29.351 1.00 90.31 91 PRO A CA 1
ATOM 693 C C . PRO A 1 91 ? 3.912 0.204 -28.948 1.00 90.31 91 PRO A C 1
ATOM 695 O O . PRO A 1 91 ? 4.717 0.687 -29.742 1.00 90.31 91 PRO A O 1
ATOM 698 N N . PHE A 1 92 ? 3.759 0.709 -27.720 1.00 87.06 92 PHE A N 1
ATOM 699 C CA . PHE A 1 92 ? 4.510 1.869 -27.223 1.00 87.06 92 PHE A CA 1
ATOM 700 C C . PHE A 1 92 ? 5.891 1.497 -26.678 1.00 87.06 92 PHE A C 1
ATOM 702 O O . PHE A 1 92 ? 6.794 2.331 -26.664 1.00 87.06 92 PHE A O 1
ATOM 709 N N . VAL A 1 93 ? 6.064 0.251 -26.233 1.00 83.88 93 VAL A N 1
ATOM 710 C CA . VAL A 1 93 ? 7.331 -0.274 -25.698 1.00 83.88 93 VAL A CA 1
ATOM 711 C C . VAL A 1 93 ? 8.184 -0.918 -26.807 1.00 83.88 93 VAL A C 1
ATOM 713 O O . VAL A 1 93 ? 9.296 -1.377 -26.554 1.00 83.88 93 VAL A O 1
ATOM 716 N N . GLY A 1 94 ? 7.707 -0.900 -28.057 1.00 72.00 94 GLY A N 1
ATOM 717 C CA . GLY A 1 94 ? 8.422 -1.443 -29.215 1.00 72.00 94 GLY A CA 1
ATOM 718 C C . GLY A 1 94 ? 8.423 -2.972 -29.260 1.00 72.00 94 GLY A C 1
ATOM 719 O O . GLY A 1 94 ? 9.380 -3.558 -29.768 1.00 72.00 94 GLY A O 1
ATOM 720 N N . ARG A 1 95 ? 7.385 -3.599 -28.692 1.00 58.09 95 ARG A N 1
ATOM 721 C CA . ARG A 1 95 ? 7.123 -5.041 -28.750 1.00 58.09 95 ARG A CA 1
ATOM 722 C C . ARG A 1 95 ? 5.906 -5.340 -29.610 1.00 58.09 95 ARG A C 1
ATOM 724 O O . ARG A 1 95 ? 4.934 -4.556 -29.537 1.00 58.09 95 ARG A O 1
#

Sequence (95 aa):
GFVAEFQVFAGALAVYPWLAGIGLLGIVITAALFLRMLQQVFLGPLPERWAEWPDLGWIERLTLGTLILLIIGIGIAPALLLDVIDTFAGPFVGR

Foldseek 3Di:
DPVVLVVVLVVCCVPPVVVSVVVVVVVVVVVVVVVVVCCCPPVDDDDPVCPPPDDDDPVRCVVVVVVVCVVVVCVVCVCVVVVVVCVVCVVVVVD

Secondary structure (DSSP, 8-state):
-HHHHHHHHHHHHHH-HHHHHHHHHHHHHHHHHHHHHHHHHHSSPPPGGGTTPPPPPHHHHHHHHHHHHHHHHHHH-THHHHHHHHHHHHHHHT-